Protein AF-A0A8J7TZC0-F1 (afdb_monomer_lite)

Radius of gyration: 10.05 Å; chains: 1; bounding box: 22×23×24 Å

pLDDT: mean 79.56, std 13.72, range [36.69, 90.25]

Secondary structure (DSSP, 8-state):
--PEEPTTT--EE-S--EEEEETTEEEEESSHHHHHHHHH-HHHH-----

Foldseek 3Di:
DPFDAALQHRDGQPPQADWEQAPNDTDGGNDVVSNVVCNVCVVSRVPDDD

Sequence (50 aa):
MKTKKCPVCDWEIKDGGIKVKVGGKEITVCCDDCAKKAKEEPGKYVGTGK

Structure (mmCIF, N/CA/C/O backbone):
data_AF-A0A8J7TZC0-F1
#
_entry.id   AF-A0A8J7TZC0-F1
#
loop_
_atom_site.group_PDB
_atom_site.id
_atom_site.type_symbol
_atom_site.label_atom_id
_atom_site.label_alt_id
_atom_site.label_comp_id
_atom_site.label_asym_id
_atom_site.label_entity_id
_atom_site.label_seq_id
_atom_site.pdbx_PDB_ins_code
_atom_site.Cartn_x
_atom_site.Cartn_y
_atom_site.Cartn_z
_atom_site.occupancy
_atom_site.B_iso_or_equiv
_atom_site.auth_seq_id
_atom_site.auth_comp_id
_atom_site.auth_asym_id
_atom_site.auth_atom_id
_atom_site.pdbx_PDB_model_num
ATOM 1 N N . MET A 1 1 ? 0.748 17.800 -14.467 1.00 43.66 1 MET A N 1
ATOM 2 C CA . MET A 1 1 ? 0.671 16.333 -14.643 1.00 43.66 1 MET A CA 1
ATOM 3 C C . MET A 1 1 ? 0.282 15.746 -13.294 1.00 43.66 1 MET A C 1
ATOM 5 O O . MET A 1 1 ? 0.989 15.990 -12.329 1.00 43.66 1 MET A O 1
ATOM 9 N N . LYS A 1 2 ? -0.890 15.117 -13.162 1.00 46.28 2 LYS A N 1
ATOM 10 C CA . LYS A 1 2 ? -1.314 14.521 -11.883 1.00 46.28 2 LYS A CA 1
ATOM 11 C C . LYS A 1 2 ? -0.755 13.101 -11.815 1.00 46.28 2 LYS A C 1
ATOM 13 O O . LYS A 1 2 ? -1.448 12.161 -12.192 1.00 46.28 2 LYS A O 1
ATOM 18 N N . THR A 1 3 ? 0.500 12.950 -11.395 1.00 63.75 3 THR A N 1
ATOM 19 C CA . THR A 1 3 ? 1.042 11.617 -11.124 1.00 63.75 3 THR A CA 1
ATOM 20 C C . THR A 1 3 ? 0.321 11.042 -9.909 1.00 63.75 3 THR A C 1
ATOM 22 O O . THR A 1 3 ? 0.269 11.679 -8.855 1.00 63.75 3 THR A O 1
ATOM 25 N N . LYS A 1 4 ? -0.284 9.859 -10.051 1.00 76.81 4 LYS A N 1
ATOM 26 C CA . LYS A 1 4 ? -0.838 9.135 -8.903 1.00 76.81 4 LYS A CA 1
ATOM 27 C C . LYS A 1 4 ? 0.335 8.646 -8.065 1.00 76.81 4 LYS A C 1
ATOM 29 O O . LYS A 1 4 ? 1.171 7.905 -8.568 1.00 76.81 4 LYS A O 1
ATOM 34 N N . LYS A 1 5 ? 0.413 9.091 -6.814 1.00 84.12 5 LYS A N 1
ATOM 35 C CA . LYS A 1 5 ? 1.395 8.591 -5.852 1.00 84.12 5 LYS A CA 1
ATOM 36 C C . LYS A 1 5 ? 0.840 7.354 -5.162 1.00 84.12 5 LYS A C 1
ATOM 38 O O . LYS A 1 5 ? -0.355 7.290 -4.874 1.00 84.12 5 LYS A O 1
ATOM 43 N N . CYS A 1 6 ? 1.701 6.378 -4.923 1.00 87.06 6 CYS A N 1
ATOM 44 C CA . CYS A 1 6 ? 1.365 5.181 -4.183 1.00 87.06 6 CYS A CA 1
ATOM 45 C C . CYS A 1 6 ? 1.018 5.573 -2.742 1.00 87.06 6 CYS A C 1
ATOM 47 O O . CYS A 1 6 ? 1.849 6.187 -2.085 1.00 87.06 6 CYS A O 1
ATOM 49 N N . PRO A 1 7 ? -0.153 5.199 -2.208 1.00 82.62 7 PRO A N 1
ATOM 50 C CA . PRO A 1 7 ? -0.537 5.553 -0.840 1.00 82.62 7 PRO A CA 1
ATOM 51 C C . PRO A 1 7 ? 0.293 4.830 0.235 1.00 82.62 7 PRO A C 1
ATOM 53 O O . PRO A 1 7 ? 0.147 5.123 1.414 1.00 82.62 7 PRO A O 1
ATO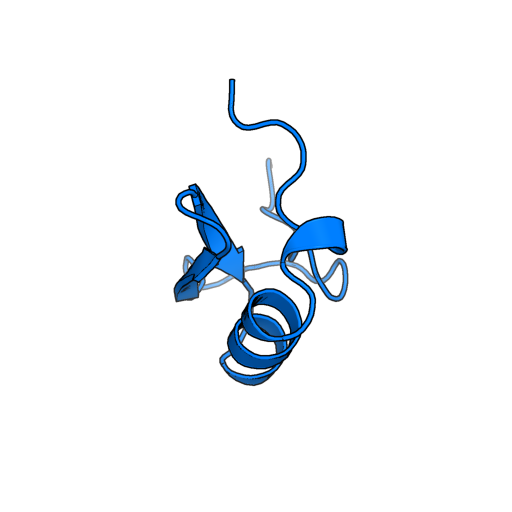M 56 N N . VAL A 1 8 ? 1.128 3.861 -0.159 1.00 87.00 8 VAL A N 1
ATOM 57 C CA . VAL A 1 8 ? 1.937 3.041 0.756 1.00 87.00 8 VAL A CA 1
ATOM 58 C C . VAL A 1 8 ? 3.379 3.528 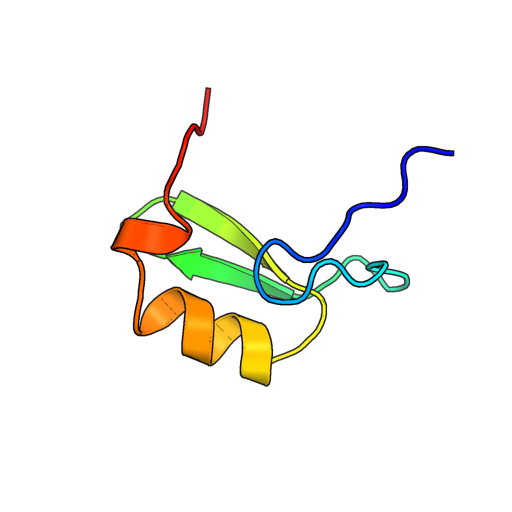0.857 1.00 87.00 8 VAL A C 1
ATOM 60 O O . VAL A 1 8 ? 3.966 3.463 1.933 1.00 87.00 8 VAL A O 1
ATOM 63 N N . CYS A 1 9 ? 3.956 3.974 -0.259 1.00 86.12 9 CYS A N 1
ATOM 64 C CA . CYS A 1 9 ? 5.368 4.354 -0.359 1.00 86.12 9 CYS A CA 1
ATOM 65 C C . CYS A 1 9 ? 5.596 5.710 -1.044 1.00 86.12 9 CYS A C 1
ATOM 67 O O . CYS A 1 9 ? 6.732 6.048 -1.364 1.00 86.12 9 CYS A O 1
ATOM 69 N N . ASP A 1 10 ? 4.528 6.454 -1.332 1.00 85.44 10 ASP A N 1
ATOM 70 C CA . ASP A 1 10 ? 4.531 7.787 -1.949 1.00 85.44 10 ASP A CA 1
ATOM 71 C C . ASP A 1 10 ? 5.195 7.888 -3.336 1.00 85.44 10 ASP A C 1
ATOM 73 O O . ASP A 1 10 ? 5.323 8.979 -3.899 1.00 85.44 10 ASP A O 1
ATOM 77 N N . TRP A 1 11 ? 5.558 6.754 -3.939 1.00 84.06 11 TRP A N 1
ATOM 78 C CA . TRP A 1 11 ? 6.179 6.697 -5.260 1.00 84.06 11 TRP A CA 1
ATOM 79 C C . TRP A 1 11 ? 5.209 6.893 -6.414 1.00 84.06 11 TRP A C 1
ATOM 81 O O . TRP A 1 11 ? 4.026 6.571 -6.343 1.00 84.06 11 TRP A O 1
ATOM 91 N N . GLU A 1 12 ? 5.742 7.401 -7.519 1.00 86.31 12 GLU A N 1
ATOM 92 C CA . GLU A 1 12 ? 4.985 7.639 -8.739 1.00 86.31 12 GLU A CA 1
ATOM 93 C C . GLU A 1 12 ? 4.507 6.331 -9.382 1.00 86.31 12 GLU A C 1
ATOM 95 O O . GLU A 1 12 ? 5.297 5.463 -9.752 1.00 86.31 12 GLU A O 1
ATOM 100 N N . ILE A 1 13 ? 3.194 6.214 -9.569 1.00 86.38 13 ILE A N 1
ATOM 101 C CA . ILE A 1 13 ? 2.565 5.129 -10.315 1.00 86.38 13 ILE A CA 1
ATOM 102 C C . ILE A 1 13 ?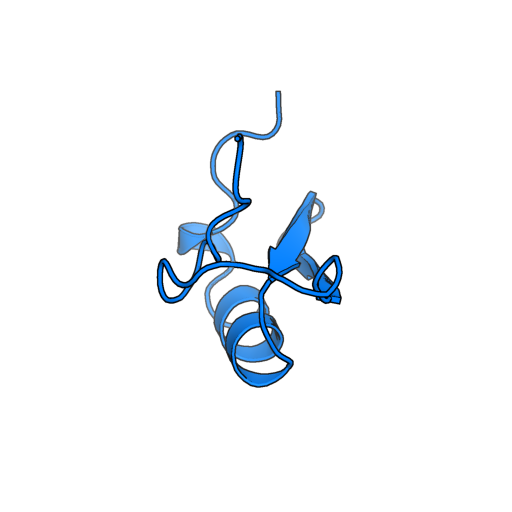 2.626 5.489 -11.803 1.00 86.38 13 ILE A C 1
ATOM 104 O O . ILE A 1 13 ? 1.857 6.330 -12.272 1.00 86.38 13 ILE A O 1
ATOM 108 N N . LYS A 1 14 ? 3.552 4.865 -12.538 1.00 74.56 14 LYS A N 1
ATOM 109 C CA . LYS A 1 14 ? 3.759 5.115 -13.977 1.00 74.56 14 LYS A CA 1
ATOM 110 C C . LYS A 1 14 ? 2.885 4.232 -14.881 1.00 74.56 14 LYS A C 1
ATOM 112 O O . LYS A 1 14 ? 2.375 4.723 -15.878 1.00 74.56 14 LYS A O 1
ATOM 117 N N . ASP A 1 15 ? 2.613 2.991 -14.473 1.00 71.75 15 ASP A N 1
ATOM 118 C CA . ASP A 1 15 ? 1.956 1.955 -15.299 1.00 71.75 15 ASP A CA 1
ATOM 119 C C . ASP A 1 15 ? 0.479 1.704 -14.941 1.00 71.75 15 ASP A C 1
ATOM 121 O O . ASP A 1 15 ? -0.038 0.593 -14.984 1.00 71.75 15 ASP A O 1
ATOM 125 N N . GLY A 1 16 ? -0.225 2.738 -14.478 1.00 74.75 16 GLY A N 1
ATOM 126 C CA . GLY A 1 16 ? -1.624 2.606 -14.045 1.00 74.75 16 GLY A CA 1
ATOM 127 C C . GLY A 1 16 ? -1.815 1.902 -12.694 1.00 74.75 16 GLY A C 1
ATOM 128 O O . GLY A 1 16 ? -2.853 2.104 -12.063 1.00 74.75 16 GLY A O 1
ATOM 129 N N . GLY A 1 17 ? -0.794 1.197 -12.203 1.00 86.12 17 GLY A N 1
ATOM 130 C CA . GLY A 1 17 ? -0.740 0.599 -10.872 1.00 86.12 17 GLY A CA 1
ATOM 131 C C . GLY A 1 17 ? -1.695 -0.574 -10.685 1.00 86.12 17 GLY A C 1
ATOM 132 O O . GLY A 1 17 ? -2.527 -0.893 -11.532 1.00 86.12 17 GLY A O 1
ATOM 133 N N . ILE A 1 18 ? -1.578 -1.225 -9.535 1.00 88.81 18 ILE A N 1
ATOM 134 C CA . ILE A 1 18 ? -2.364 -2.408 -9.194 1.00 88.81 18 ILE A CA 1
ATOM 135 C C . ILE A 1 18 ? -3.538 -1.970 -8.330 1.00 88.81 18 ILE A C 1
ATOM 137 O O . ILE A 1 18 ? -3.360 -1.296 -7.314 1.00 88.81 18 ILE A O 1
ATOM 141 N N . LYS A 1 19 ? -4.752 -2.342 -8.736 1.00 87.44 19 LYS A N 1
ATOM 142 C CA . LYS A 1 19 ? -5.962 -2.094 -7.951 1.00 87.44 19 LYS A CA 1
ATOM 143 C C . LYS A 1 19 ? -6.114 -3.200 -6.923 1.00 87.44 19 LYS A C 1
ATOM 145 O O . LYS A 1 19 ? -6.199 -4.373 -7.282 1.00 87.44 19 LYS A O 1
ATOM 150 N N .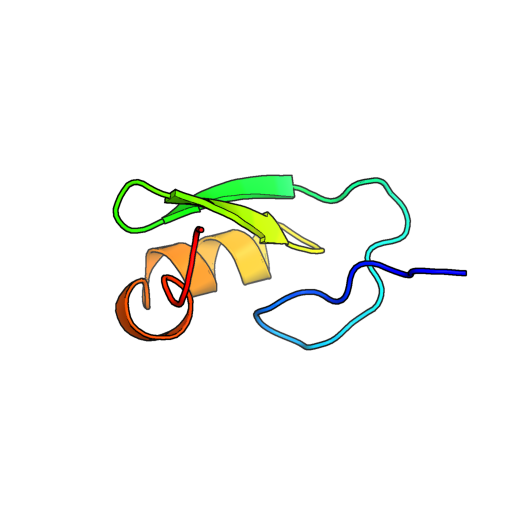 VAL A 1 20 ? -6.177 -2.833 -5.653 1.00 88.12 20 VAL A N 1
ATOM 151 C CA . VAL A 1 20 ? -6.435 -3.780 -4.574 1.00 88.12 20 VAL A CA 1
ATOM 152 C C . VAL A 1 20 ? -7.572 -3.321 -3.695 1.00 88.12 20 VAL A C 1
ATOM 154 O O . VAL A 1 20 ? -7.721 -2.140 -3.387 1.00 88.12 20 VAL A O 1
ATOM 157 N N . LYS A 1 21 ? -8.381 -4.295 -3.284 1.00 87.31 21 LYS A N 1
ATOM 158 C CA . LYS A 1 21 ? -9.488 -4.079 -2.366 1.00 87.31 21 LYS A CA 1
ATOM 159 C C . LYS A 1 21 ? -8.972 -4.189 -0.936 1.00 87.31 21 LYS A C 1
ATOM 161 O O . LYS A 1 21 ? -8.494 -5.248 -0.529 1.00 87.31 21 LYS A O 1
ATOM 166 N N . VAL A 1 22 ? -9.063 -3.090 -0.203 1.00 86.25 22 VAL A N 1
ATOM 167 C CA . VAL A 1 22 ? -8.583 -2.930 1.168 1.00 86.25 22 VAL A CA 1
ATOM 168 C C . VAL A 1 22 ? -9.741 -2.374 1.992 1.00 86.25 22 VAL A C 1
ATOM 170 O O . VAL A 1 22 ? -10.308 -1.343 1.639 1.00 86.25 22 VAL A O 1
ATOM 173 N N . GLY A 1 23 ? -10.166 -3.088 3.040 1.00 75.25 23 GLY A N 1
ATOM 174 C CA . GLY A 1 23 ? -11.272 -2.659 3.915 1.00 75.25 23 GLY A CA 1
ATOM 175 C C . GLY A 1 23 ? -12.571 -2.288 3.183 1.00 75.25 23 GLY A C 1
ATOM 176 O O . GLY A 1 23 ? -13.279 -1.380 3.602 1.00 75.25 23 GLY A O 1
ATOM 177 N N . GLY A 1 24 ? -12.860 -2.934 2.047 1.00 82.69 24 GLY A N 1
ATOM 178 C CA . GLY A 1 24 ? -14.046 -2.653 1.228 1.00 82.69 24 GLY A CA 1
ATOM 179 C C . GLY A 1 24 ? -13.901 -1.514 0.210 1.00 82.69 24 GLY A C 1
ATOM 180 O O . GLY A 1 24 ? -14.798 -1.359 -0.617 1.00 82.69 24 GLY A O 1
ATOM 181 N N . LYS A 1 25 ? -12.783 -0.774 0.195 1.00 82.31 25 LYS A N 1
ATOM 182 C CA . LYS A 1 25 ? -12.467 0.232 -0.836 1.00 82.31 25 LYS A CA 1
ATOM 183 C C . LYS A 1 25 ? -11.423 -0.293 -1.815 1.00 82.31 25 LYS A C 1
ATOM 185 O O . LYS A 1 25 ? -10.554 -1.074 -1.444 1.00 82.31 25 LYS A O 1
ATOM 190 N N . GLU A 1 26 ? -11.503 0.135 -3.069 1.00 87.19 26 GLU A N 1
ATOM 191 C CA . GLU A 1 26 ? -10.462 -0.128 -4.063 1.00 87.19 26 GLU A CA 1
ATOM 192 C C . GLU A 1 26 ? -9.445 1.013 -4.059 1.00 87.19 26 GLU A C 1
ATOM 194 O O . GLU A 1 26 ? -9.800 2.169 -4.287 1.00 87.19 26 GLU A O 1
ATOM 199 N N . ILE A 1 27 ? -8.179 0.685 -3.807 1.00 86.56 27 ILE A N 1
ATOM 200 C CA . ILE A 1 27 ? -7.058 1.622 -3.903 1.00 86.56 27 ILE A CA 1
ATOM 201 C C . ILE A 1 27 ? -6.096 1.172 -4.998 1.00 86.56 27 ILE A C 1
ATOM 203 O O . ILE A 1 27 ? -6.018 -0.010 -5.329 1.00 86.56 27 ILE A O 1
ATOM 207 N N . THR A 1 28 ? -5.351 2.116 -5.566 1.00 87.94 28 THR A N 1
ATOM 208 C CA . THR A 1 28 ? -4.313 1.829 -6.560 1.00 87.9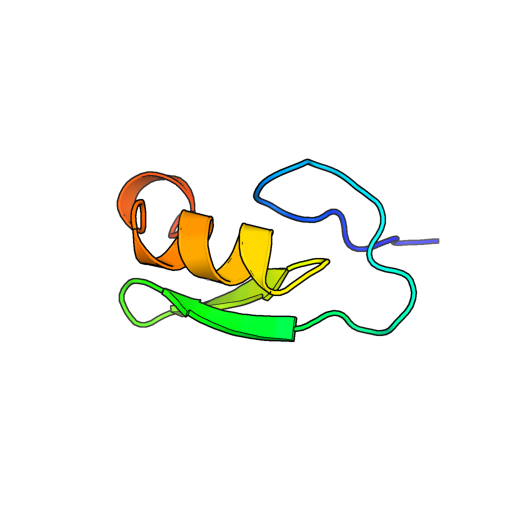4 28 THR A CA 1
ATOM 209 C C . THR A 1 28 ? -2.938 1.985 -5.928 1.00 87.94 28 THR A C 1
ATOM 211 O O . THR A 1 28 ? -2.646 3.023 -5.337 1.00 87.94 28 THR A O 1
ATOM 214 N N . VAL A 1 29 ? -2.091 0.972 -6.074 1.00 88.94 29 VAL A N 1
ATOM 215 C CA . VAL A 1 29 ? -0.715 0.954 -5.563 1.00 88.94 29 VAL A CA 1
ATOM 216 C C . VAL A 1 29 ? 0.292 0.807 -6.702 1.00 88.94 29 VAL A C 1
ATOM 218 O O . VAL A 1 29 ? -0.068 0.399 -7.804 1.00 88.94 29 VAL A O 1
ATOM 221 N N . CYS A 1 30 ? 1.564 1.126 -6.458 1.00 89.56 30 CYS A N 1
ATOM 222 C CA . CYS A 1 30 ? 2.606 1.006 -7.483 1.00 89.56 30 CYS A CA 1
ATOM 223 C C . CYS A 1 30 ? 3.084 -0.435 -7.733 1.00 89.56 30 CYS A C 1
ATOM 225 O O . CYS A 1 30 ? 3.627 -0.692 -8.800 1.00 89.56 30 CYS A O 1
ATOM 227 N N . CYS A 1 31 ? 2.920 -1.356 -6.776 1.00 89.38 31 CYS A N 1
ATOM 228 C CA . CYS A 1 31 ? 3.430 -2.731 -6.857 1.00 89.38 31 CYS A CA 1
ATOM 229 C C . CYS A 1 31 ? 2.690 -3.695 -5.912 1.00 89.38 31 CYS A C 1
ATOM 231 O O . CYS A 1 31 ? 1.984 -3.259 -4.996 1.00 89.38 31 CYS A O 1
ATOM 233 N N . ASP A 1 32 ? 2.884 -5.003 -6.111 1.00 88.69 32 ASP A N 1
ATOM 234 C CA . ASP A 1 32 ? 2.249 -6.074 -5.325 1.00 88.69 32 ASP A CA 1
ATOM 235 C C . ASP A 1 32 ? 2.597 -6.020 -3.834 1.00 88.69 32 ASP A C 1
ATOM 237 O O . ASP A 1 32 ? 1.754 -6.303 -2.983 1.00 88.69 32 ASP A O 1
ATOM 241 N N . ASP A 1 33 ? 3.821 -5.605 -3.504 1.00 90.25 33 ASP A N 1
ATOM 242 C CA . ASP A 1 33 ? 4.272 -5.464 -2.117 1.00 90.25 33 ASP A CA 1
ATOM 243 C C . ASP A 1 33 ? 3.470 -4.382 -1.378 1.00 90.25 33 ASP A C 1
ATOM 245 O O . ASP A 1 33 ? 2.917 -4.617 -0.302 1.00 90.25 33 ASP A O 1
ATOM 249 N N . CYS A 1 34 ? 3.282 -3.227 -2.028 1.00 89.25 34 CYS A N 1
ATOM 250 C CA . CYS A 1 34 ? 2.416 -2.169 -1.516 1.00 89.25 34 CYS A CA 1
ATOM 251 C C . CYS A 1 34 ? 0.970 -2.653 -1.380 1.00 89.25 34 CYS A C 1
ATOM 253 O O . CYS A 1 34 ? 0.289 -2.326 -0.414 1.00 89.25 34 CYS A O 1
ATOM 255 N N . ALA A 1 35 ? 0.500 -3.472 -2.316 1.00 88.44 35 ALA A N 1
ATOM 256 C CA . ALA A 1 35 ? -0.827 -4.068 -2.260 1.00 88.44 35 ALA A CA 1
ATOM 257 C C . ALA A 1 35 ? -1.007 -4.985 -1.041 1.00 88.44 35 ALA A C 1
ATOM 259 O O . ALA A 1 35 ? -2.036 -4.915 -0.363 1.00 88.44 35 ALA A O 1
ATOM 260 N N . LYS A 1 36 ? -0.006 -5.820 -0.747 1.00 90.25 36 LYS A N 1
ATOM 261 C CA . LYS A 1 36 ? 0.036 -6.678 0.444 1.00 90.25 36 LYS A CA 1
ATOM 262 C C . LYS A 1 36 ? 0.049 -5.856 1.728 1.00 90.25 36 LYS A C 1
ATOM 264 O O . LYS A 1 36 ? -0.827 -6.054 2.564 1.00 90.25 36 LYS A O 1
ATOM 269 N N . LYS A 1 37 ? 0.960 -4.884 1.837 1.00 89.12 37 LYS A N 1
ATOM 270 C CA . LYS A 1 37 ? 1.031 -3.965 2.984 1.00 89.12 37 LYS A CA 1
ATOM 271 C C . LYS A 1 37 ? -0.282 -3.235 3.212 1.00 89.12 37 LYS A C 1
ATOM 273 O O . LYS A 1 37 ? -0.748 -3.134 4.342 1.00 89.12 37 LYS A O 1
ATOM 278 N N . ALA A 1 38 ? -0.902 -2.765 2.132 1.00 88.38 38 ALA A N 1
ATOM 279 C CA . ALA A 1 38 ? -2.175 -2.087 2.241 1.00 88.38 38 ALA A CA 1
ATOM 280 C C . ALA A 1 38 ? -3.282 -3.013 2.749 1.00 88.38 38 ALA A C 1
ATOM 282 O O . ALA A 1 38 ? -4.079 -2.597 3.583 1.00 88.38 38 ALA A O 1
ATOM 283 N N . LYS A 1 39 ? -3.309 -4.271 2.289 1.00 85.81 39 LYS A N 1
ATOM 284 C CA . LYS A 1 39 ? -4.236 -5.298 2.781 1.00 85.81 39 LYS A CA 1
ATOM 285 C C . LYS A 1 39 ? -3.999 -5.701 4.237 1.00 85.81 39 LYS A C 1
ATOM 287 O O . LYS A 1 39 ? -4.982 -6.003 4.905 1.00 85.81 39 LYS A O 1
ATOM 292 N N . GLU A 1 40 ? -2.751 -5.735 4.702 1.00 89.00 40 GLU A N 1
ATOM 293 C CA . GLU A 1 40 ? -2.419 -6.029 6.105 1.00 89.00 40 GLU A CA 1
ATOM 294 C C . GLU A 1 40 ? -2.797 -4.883 7.045 1.00 89.00 40 GLU A C 1
ATOM 296 O O . GLU A 1 40 ? -3.284 -5.127 8.144 1.00 89.00 40 GLU A O 1
ATOM 301 N N . GLU A 1 41 ? -2.647 -3.636 6.594 1.00 86.19 41 GLU A N 1
ATOM 302 C CA . GLU A 1 41 ? -2.925 -2.432 7.385 1.00 86.19 41 GLU A CA 1
ATOM 303 C C . GLU A 1 41 ? -4.083 -1.609 6.783 1.00 86.19 41 GLU A C 1
ATOM 305 O O . GLU A 1 41 ? -3.924 -0.422 6.472 1.00 86.19 41 GLU A O 1
ATOM 310 N N . PRO A 1 42 ? -5.293 -2.181 6.627 1.00 79.44 42 PRO A N 1
ATOM 311 C CA . PRO A 1 42 ? -6.397 -1.486 5.979 1.00 79.44 42 PRO A CA 1
ATOM 312 C C . PRO A 1 42 ? -6.777 -0.205 6.728 1.00 79.44 42 PRO A C 1
ATOM 314 O O . PRO A 1 42 ? -7.097 0.797 6.104 1.00 79.44 42 PRO A O 1
ATOM 317 N N . GLY A 1 43 ? -6.664 -0.171 8.057 1.00 81.56 43 GLY A N 1
ATOM 318 C CA . GLY A 1 43 ? -6.961 1.030 8.843 1.00 81.56 43 GLY A CA 1
ATOM 319 C C . GLY A 1 43 ? -6.095 2.246 8.488 1.00 81.56 43 GLY A C 1
ATOM 320 O O . GLY A 1 43 ? -6.565 3.373 8.621 1.00 81.56 43 GLY A O 1
ATOM 321 N N . LYS A 1 44 ? -4.863 2.041 7.996 1.00 80.19 44 LYS A N 1
ATOM 322 C CA . LYS A 1 44 ? -3.961 3.141 7.615 1.00 80.19 44 LYS A CA 1
ATOM 323 C C . LYS A 1 44 ? -4.225 3.690 6.218 1.00 80.19 44 LYS A C 1
ATOM 325 O O . LYS A 1 44 ? -4.010 4.875 5.985 1.00 80.19 44 LYS A O 1
ATOM 330 N N . TYR A 1 45 ? -4.688 2.844 5.300 1.00 79.25 45 TYR A N 1
ATOM 331 C CA . TYR A 1 45 ? -4.824 3.198 3.882 1.00 79.25 45 TYR A CA 1
ATOM 332 C C . TYR A 1 45 ? -6.276 3.363 3.426 1.00 79.25 45 TYR A C 1
ATOM 334 O O . TYR A 1 45 ? -6.539 3.929 2.364 1.00 79.25 45 TYR A O 1
ATOM 342 N N . VAL A 1 46 ? -7.244 2.915 4.225 1.00 67.44 46 VAL A N 1
ATOM 343 C CA . VAL A 1 46 ? -8.678 3.082 3.964 1.00 67.44 46 VAL A CA 1
ATOM 344 C C . VAL A 1 46 ? -9.120 4.418 4.561 1.00 67.44 46 VAL A C 1
ATOM 346 O O . VAL A 1 46 ? -9.867 4.488 5.530 1.00 67.44 46 VAL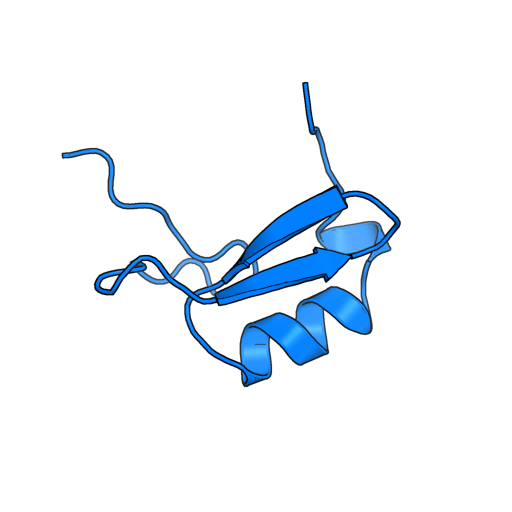 A O 1
ATOM 349 N N . GLY A 1 47 ? -8.624 5.509 3.979 1.00 63.59 47 GLY A N 1
ATOM 350 C CA . GLY A 1 47 ? -8.903 6.877 4.412 1.00 63.59 47 GLY A CA 1
ATOM 351 C C . GLY A 1 47 ? -9.454 7.717 3.266 1.00 63.59 47 GLY A C 1
ATOM 352 O O . GLY A 1 47 ? -8.723 8.101 2.366 1.00 63.59 47 GLY A O 1
ATOM 353 N N . THR A 1 48 ? -10.753 8.017 3.326 1.00 44.88 48 THR A N 1
ATOM 354 C CA . THR A 1 48 ? -11.467 8.986 2.471 1.00 44.88 48 THR A CA 1
ATOM 355 C C . THR A 1 48 ? -11.640 8.616 0.985 1.00 44.88 48 THR A C 1
ATOM 357 O O . THR A 1 48 ? -11.261 9.304 0.050 1.00 44.88 48 THR A O 1
ATOM 360 N N . GLY A 1 49 ? -12.344 7.512 0.735 1.00 45.28 49 GLY A N 1
ATOM 361 C CA . GLY A 1 49 ? -13.230 7.483 -0.435 1.00 45.28 49 GLY A CA 1
ATOM 362 C C . GLY A 1 49 ? -14.422 8.412 -0.190 1.00 45.28 49 GLY A C 1
ATOM 363 O O . GLY A 1 49 ? -15.270 8.054 0.631 1.00 45.28 49 GLY A O 1
ATOM 364 N N . LYS A 1 50 ? -14.444 9.562 -0.865 1.00 36.69 50 LYS A N 1
ATOM 365 C CA . LYS A 1 50 ? -15.664 10.276 -1.243 1.00 36.69 50 LYS A CA 1
ATOM 366 C C . LYS A 1 50 ? -15.796 10.181 -2.758 1.00 36.69 50 LYS A C 1
ATOM 368 O O . LYS A 1 50 ? -14.735 10.237 -3.421 1.00 36.69 50 LYS A O 1
#